Protein AF-A0A514MEK7-F1 (afdb_monomer_lite)

Organism: NCBI:txid374952

Structure (mmCIF, N/CA/C/O backbone):
data_AF-A0A514MEK7-F1
#
_entry.id   AF-A0A514MEK7-F1
#
loop_
_atom_site.group_PDB
_atom_site.id
_atom_site.type_symbol
_atom_site.label_atom_id
_atom_site.label_alt_id
_atom_site.label_comp_id
_atom_site.label_asym_id
_atom_site.label_entity_id
_atom_site.label_seq_id
_atom_site.pdbx_PDB_ins_code
_atom_site.Cartn_x
_atom_site.Cartn_y
_atom_site.Cartn_z
_atom_site.occupancy
_atom_site.B_iso_or_equiv
_atom_site.auth_seq_id
_atom_site.auth_comp_id
_atom_site.auth_asym_id
_atom_site.auth_atom_id
_atom_site.pdbx_PDB_model_num
ATOM 1 N N . ILE A 1 1 ? 2.497 0.547 -88.858 1.00 38.19 1 ILE A N 1
ATOM 2 C CA . ILE A 1 1 ? 3.077 1.881 -89.095 1.00 38.19 1 ILE A CA 1
ATOM 3 C C . ILE A 1 1 ? 3.079 2.558 -87.736 1.00 38.19 1 ILE A C 1
ATOM 5 O O . ILE A 1 1 ? 2.005 2.911 -87.279 1.00 38.19 1 ILE A O 1
ATOM 9 N N . GLU A 1 2 ? 4.137 2.635 -86.954 1.00 34.31 2 GLU A N 1
ATOM 10 C CA . GLU A 1 2 ? 5.553 2.270 -87.045 1.00 34.31 2 GLU A CA 1
ATOM 11 C C . GLU A 1 2 ? 6.082 2.470 -85.607 1.00 34.31 2 GLU A C 1
ATOM 13 O O . GLU A 1 2 ? 5.637 3.406 -84.947 1.00 34.31 2 GLU A O 1
ATOM 18 N N . GLU A 1 3 ? 6.946 1.547 -85.168 1.00 33.56 3 GLU A N 1
ATOM 19 C CA . GLU A 1 3 ? 8.170 1.759 -84.359 1.00 33.56 3 GLU A CA 1
ATOM 20 C C . GLU A 1 3 ? 8.032 2.350 -82.934 1.00 33.56 3 GLU A C 1
ATOM 22 O O . GLU A 1 3 ? 7.501 3.431 -82.716 1.00 33.56 3 GLU A O 1
ATOM 27 N N . GLU A 1 4 ? 8.323 1.591 -81.869 1.00 31.84 4 GLU A N 1
ATOM 28 C CA . GLU A 1 4 ? 9.665 1.248 -81.339 1.00 31.84 4 GLU A CA 1
ATOM 29 C C . GLU A 1 4 ? 10.514 2.472 -80.960 1.00 31.84 4 GLU A C 1
ATOM 31 O O . GLU A 1 4 ? 11.076 3.141 -81.815 1.00 31.84 4 GLU A O 1
ATOM 36 N N . GLU A 1 5 ? 10.693 2.687 -79.653 1.00 33.31 5 GLU A N 1
ATOM 37 C CA . GLU A 1 5 ? 12.008 3.049 -79.120 1.00 33.31 5 GLU A CA 1
ATOM 38 C C . GLU A 1 5 ? 12.151 2.478 -77.701 1.00 33.31 5 GLU A C 1
ATOM 40 O O . GLU A 1 5 ? 11.521 2.910 -76.732 1.00 33.31 5 GLU A O 1
ATOM 45 N N . GLU A 1 6 ? 12.944 1.413 -77.628 1.00 30.95 6 GLU A N 1
ATOM 46 C CA . GLU A 1 6 ? 13.395 0.734 -76.423 1.00 30.95 6 GLU A CA 1
ATOM 47 C C . GLU A 1 6 ? 14.481 1.573 -75.732 1.00 30.95 6 GLU A C 1
ATOM 49 O O . GLU A 1 6 ? 15.440 2.011 -76.365 1.00 30.95 6 GLU A O 1
ATOM 54 N N . GLN A 1 7 ? 14.398 1.737 -74.410 1.00 30.81 7 GLN A N 1
ATOM 55 C CA . GLN A 1 7 ? 15.567 2.080 -73.597 1.00 30.81 7 GLN A CA 1
ATOM 56 C C . GLN A 1 7 ? 15.844 0.949 -72.612 1.00 30.81 7 GLN A C 1
ATOM 58 O O . GLN A 1 7 ? 15.191 0.797 -71.580 1.00 30.81 7 GLN A O 1
ATOM 63 N N . GLN A 1 8 ? 16.828 0.137 -73.000 1.00 26.67 8 GLN A N 1
ATOM 64 C CA . GLN A 1 8 ? 17.501 -0.871 -72.194 1.00 26.67 8 GLN A CA 1
ATOM 65 C C . GLN A 1 8 ? 18.180 -0.207 -70.992 1.00 26.67 8 GLN A C 1
ATOM 67 O O . GLN A 1 8 ? 19.048 0.650 -71.151 1.00 26.67 8 GLN A O 1
ATOM 72 N N . VAL A 1 9 ? 17.820 -0.639 -69.785 1.00 30.31 9 VAL A N 1
ATOM 73 C CA . VAL A 1 9 ? 18.646 -0.422 -68.594 1.00 30.31 9 VAL A CA 1
ATOM 74 C C . VAL A 1 9 ? 19.419 -1.712 -68.361 1.00 30.31 9 VAL A C 1
ATOM 76 O O . VAL A 1 9 ? 18.846 -2.760 -68.073 1.00 30.31 9 VAL A O 1
ATOM 79 N N . GLN A 1 10 ? 20.724 -1.607 -68.577 1.00 27.02 10 GLN A N 1
ATOM 80 C CA . GLN A 1 10 ? 21.725 -2.653 -68.449 1.00 27.02 10 GLN A CA 1
ATOM 81 C C . GLN A 1 10 ? 21.746 -3.214 -67.018 1.00 27.02 10 GLN A C 1
ATOM 83 O O . GLN A 1 10 ? 21.957 -2.481 -66.051 1.00 27.02 10 GLN A O 1
ATOM 88 N N . TYR A 1 11 ? 21.504 -4.519 -66.906 1.00 25.78 11 TYR A N 1
ATOM 89 C CA . TYR A 1 11 ? 21.788 -5.315 -65.720 1.00 25.78 11 TYR A CA 1
ATOM 90 C C . TYR A 1 11 ? 23.237 -5.789 -65.826 1.00 25.78 11 TYR A C 1
ATOM 92 O O . TYR A 1 11 ? 23.547 -6.592 -66.702 1.00 25.78 11 TYR A O 1
ATOM 100 N N . ASP A 1 12 ? 24.113 -5.300 -64.952 1.00 29.34 12 ASP A N 1
ATOM 101 C CA . ASP A 1 12 ? 25.404 -5.946 -64.728 1.00 29.34 12 ASP A CA 1
ATOM 102 C C . ASP A 1 12 ? 25.186 -7.068 -63.698 1.00 29.34 12 ASP A C 1
ATOM 104 O O . ASP A 1 12 ? 25.060 -6.833 -62.492 1.00 29.34 12 ASP A O 1
ATOM 108 N N . GLU A 1 13 ? 25.058 -8.291 -64.217 1.00 29.52 13 GLU A N 1
ATOM 109 C CA . GLU A 1 13 ? 25.306 -9.537 -63.494 1.00 29.52 13 GLU A CA 1
ATOM 110 C C . GLU A 1 13 ? 26.808 -9.635 -63.199 1.00 29.52 13 GLU A C 1
ATOM 112 O O . GLU A 1 13 ? 27.624 -9.636 -64.118 1.00 29.52 13 GLU A O 1
ATOM 117 N N . ASP A 1 14 ? 27.175 -9.759 -61.924 1.00 29.11 14 ASP A N 1
ATOM 118 C CA . ASP A 1 14 ? 28.441 -10.389 -61.553 1.00 29.11 14 ASP A CA 1
ATOM 119 C C . ASP A 1 14 ? 28.169 -11.354 -60.393 1.00 29.11 14 ASP A C 1
ATOM 121 O O . ASP A 1 14 ? 27.942 -10.975 -59.237 1.00 29.11 14 ASP A O 1
ATOM 125 N N . ASP A 1 15 ? 28.092 -12.627 -60.770 1.00 28.03 15 ASP A N 1
ATOM 126 C CA . ASP A 1 15 ? 27.820 -13.774 -59.923 1.00 28.03 15 ASP A CA 1
ATOM 127 C C . ASP A 1 15 ? 29.046 -14.140 -59.080 1.00 28.03 15 ASP A C 1
ATOM 129 O O . ASP A 1 15 ? 30.134 -14.419 -59.582 1.00 28.03 15 ASP A O 1
ATOM 133 N N . GLY A 1 16 ? 28.843 -14.236 -57.767 1.00 27.31 16 GLY A N 1
ATOM 134 C CA . GLY A 1 16 ? 29.847 -14.714 -56.818 1.00 27.31 16 GLY A CA 1
ATOM 135 C C . GLY A 1 16 ? 29.208 -15.428 -55.632 1.00 27.31 16 GLY A C 1
ATOM 136 O O . GLY A 1 16 ? 29.237 -14.933 -54.507 1.00 27.31 16 GLY A O 1
ATOM 137 N N . TYR A 1 17 ? 28.592 -16.584 -55.884 1.00 31.70 17 TYR A N 1
ATOM 138 C CA . TYR A 1 17 ? 28.014 -17.455 -54.861 1.00 31.70 17 TYR A CA 1
ATOM 139 C C . TYR A 1 17 ? 29.117 -18.248 -54.138 1.00 31.70 17 TYR A C 1
ATOM 141 O O . TYR A 1 17 ? 29.605 -19.247 -54.656 1.00 31.70 17 TYR A O 1
ATOM 149 N N . GLU A 1 18 ? 29.468 -17.866 -52.907 1.00 33.00 18 GLU A N 1
ATOM 150 C CA . GLU A 1 18 ? 30.146 -18.770 -51.967 1.00 33.00 18 GLU A CA 1
ATOM 151 C C . GLU A 1 18 ? 29.518 -18.715 -50.565 1.00 33.00 18 GLU A C 1
ATOM 153 O O . GLU A 1 18 ? 29.716 -17.778 -49.795 1.00 33.00 18 GLU A O 1
ATOM 158 N N . GLY A 1 19 ? 28.803 -19.793 -50.228 1.00 31.14 19 GLY A N 1
ATOM 159 C CA . GLY A 1 19 ? 28.955 -20.506 -48.956 1.00 31.14 19 GLY A CA 1
ATOM 160 C C . GLY A 1 19 ? 28.523 -19.792 -47.673 1.00 31.14 19 GLY A C 1
ATOM 161 O O . GLY A 1 19 ? 29.232 -18.952 -47.120 1.00 31.14 19 GLY A O 1
ATOM 162 N N . GLY A 1 20 ? 27.396 -20.241 -47.112 1.00 43.16 20 GLY A N 1
ATOM 163 C CA . GLY A 1 20 ? 26.892 -19.804 -45.812 1.00 43.16 20 GLY A CA 1
ATOM 164 C C . GLY A 1 20 ? 27.937 -19.868 -44.693 1.00 43.16 20 GLY A C 1
ATOM 165 O O . GLY A 1 20 ? 28.557 -20.902 -44.442 1.00 43.16 20 GLY A O 1
ATOM 166 N N . ARG A 1 21 ? 28.093 -18.754 -43.971 1.00 34.97 21 ARG A N 1
ATOM 167 C CA . ARG A 1 21 ? 28.839 -18.690 -42.710 1.00 34.97 21 ARG A CA 1
ATOM 168 C C . ARG A 1 21 ? 27.841 -18.519 -41.572 1.00 34.97 21 ARG A C 1
ATOM 170 O O . ARG A 1 21 ? 27.070 -17.564 -41.555 1.00 34.97 21 ARG A O 1
ATOM 177 N N . GLY A 1 22 ? 27.853 -19.476 -40.646 1.00 42.56 22 GLY A N 1
ATOM 178 C CA . GLY A 1 22 ? 27.089 -19.437 -39.399 1.00 42.56 22 GLY A CA 1
ATOM 179 C C . GLY A 1 22 ? 27.441 -18.232 -38.509 1.00 42.56 22 GLY A C 1
ATOM 180 O O . GLY A 1 22 ? 28.278 -17.404 -38.878 1.00 42.56 22 GLY A O 1
ATOM 181 N N . PRO A 1 23 ? 26.812 -18.110 -37.325 1.00 40.66 23 PRO A N 1
ATOM 182 C CA . PRO A 1 23 ? 26.950 -16.933 -36.473 1.00 40.66 23 PRO A CA 1
ATOM 183 C C . PRO A 1 23 ? 28.421 -16.697 -36.120 1.00 40.66 23 PRO A C 1
ATOM 185 O O . PRO A 1 23 ? 29.089 -17.564 -35.556 1.00 40.66 23 PRO A O 1
ATOM 188 N N . ALA A 1 24 ? 28.927 -15.515 -36.475 1.00 38.03 24 ALA A N 1
ATOM 189 C CA . ALA A 1 24 ? 30.296 -15.111 -36.204 1.00 38.03 24 ALA A CA 1
ATOM 190 C C . ALA A 1 24 ? 30.565 -15.163 -34.692 1.00 38.03 24 ALA A C 1
ATOM 192 O O . ALA A 1 24 ? 30.027 -14.374 -33.914 1.00 38.03 24 ALA A O 1
ATOM 193 N N . PHE A 1 25 ? 31.403 -16.111 -34.281 1.00 38.31 25 PHE A N 1
ATOM 194 C CA . PHE A 1 25 ? 31.914 -16.228 -32.924 1.00 38.31 25 PHE A CA 1
ATOM 195 C C . PHE A 1 25 ? 32.752 -14.983 -32.606 1.00 38.31 25 PHE A C 1
ATOM 197 O O . PHE A 1 25 ? 33.898 -14.863 -33.037 1.00 38.31 25 PHE A O 1
ATOM 204 N N . THR A 1 26 ? 32.185 -14.024 -31.872 1.00 47.41 26 THR A N 1
ATOM 205 C CA . THR A 1 26 ? 32.967 -12.916 -31.318 1.00 47.41 26 THR A CA 1
ATOM 206 C C . THR A 1 26 ? 33.891 -13.473 -30.232 1.00 47.41 26 THR A C 1
ATOM 208 O O . THR A 1 26 ? 33.385 -14.030 -29.253 1.00 47.41 26 THR A O 1
ATOM 211 N N . PRO A 1 27 ? 35.224 -13.349 -30.360 1.00 51.91 27 PRO A N 1
ATOM 212 C CA . PRO A 1 27 ? 36.144 -13.876 -29.361 1.00 51.91 27 PRO A CA 1
ATOM 213 C C . PRO A 1 27 ? 35.965 -13.149 -28.016 1.00 51.91 27 PRO A C 1
ATOM 215 O O . PRO A 1 27 ? 35.685 -11.945 -28.002 1.00 51.91 27 PRO A O 1
ATOM 218 N N . PRO A 1 28 ? 36.160 -13.834 -26.872 1.00 46.09 28 PRO A N 1
ATOM 219 C CA . PRO A 1 28 ? 36.106 -13.195 -25.564 1.00 46.09 28 PRO A CA 1
ATOM 220 C C . PRO A 1 28 ? 37.188 -12.113 -25.478 1.00 46.09 28 PRO A C 1
ATOM 222 O O . PRO A 1 28 ? 38.386 -12.381 -25.600 1.00 46.09 28 PRO A O 1
ATOM 225 N N . THR A 1 29 ? 36.770 -10.862 -25.286 1.00 59.19 29 THR A N 1
ATOM 226 C CA . THR A 1 29 ? 37.684 -9.728 -25.122 1.00 59.19 29 THR A CA 1
ATOM 227 C C . THR A 1 29 ? 38.608 -9.972 -23.930 1.00 59.19 29 THR A C 1
ATOM 229 O O . THR A 1 29 ? 38.128 -10.171 -22.813 1.00 59.19 29 THR A O 1
ATOM 232 N N . ARG A 1 30 ? 39.930 -9.931 -24.158 1.00 51.59 30 ARG A N 1
ATOM 233 C CA . ARG A 1 30 ? 40.948 -10.038 -23.097 1.00 51.59 30 ARG A CA 1
ATOM 234 C C . ARG A 1 30 ? 40.671 -9.019 -21.979 1.00 51.59 30 ARG A C 1
ATOM 236 O O . ARG A 1 30 ? 40.270 -7.891 -22.287 1.00 51.59 30 ARG A O 1
ATOM 243 N N . PRO A 1 31 ? 40.909 -9.370 -20.700 1.00 53.12 31 PRO A N 1
ATOM 244 C CA . PRO A 1 31 ? 40.734 -8.435 -19.597 1.00 53.12 31 PRO A CA 1
ATOM 245 C C . PRO A 1 31 ? 41.625 -7.213 -19.831 1.00 53.12 31 PRO A C 1
ATOM 247 O O . PRO A 1 31 ? 42.837 -7.331 -20.009 1.00 53.12 31 PRO A O 1
ATOM 250 N N . ARG A 1 32 ? 41.007 -6.030 -19.888 1.00 53.97 32 ARG A N 1
ATOM 251 C CA . ARG A 1 32 ? 41.721 -4.767 -20.086 1.00 53.97 32 ARG A CA 1
ATOM 252 C C . ARG A 1 32 ? 42.673 -4.556 -18.911 1.00 53.97 32 ARG A C 1
ATOM 254 O O . ARG A 1 32 ? 42.220 -4.488 -17.775 1.00 53.97 32 ARG A O 1
ATOM 261 N N . THR A 1 33 ? 43.970 -4.440 -19.180 1.00 47.47 33 THR A N 1
ATOM 262 C CA . THR A 1 33 ? 44.997 -4.108 -18.183 1.00 47.47 33 THR A CA 1
ATOM 263 C C . THR A 1 33 ? 45.441 -2.646 -18.338 1.00 47.47 33 THR A C 1
ATOM 265 O O . THR A 1 33 ? 45.395 -2.070 -19.426 1.00 47.47 33 THR A O 1
ATOM 268 N N . GLY A 1 34 ? 45.822 -1.999 -17.231 1.00 62.00 34 GLY A N 1
ATOM 269 C CA . GLY A 1 34 ? 46.297 -0.606 -17.214 1.00 62.00 34 GLY A CA 1
ATOM 270 C C . GLY A 1 34 ? 45.185 0.456 -17.236 1.00 62.00 34 GLY A C 1
ATOM 271 O O . GLY A 1 34 ? 44.093 0.241 -16.715 1.00 62.00 34 GLY A O 1
ATOM 272 N N . LYS A 1 35 ? 45.442 1.627 -17.845 1.00 53.53 35 LYS A N 1
ATOM 273 C CA . LYS A 1 35 ? 44.491 2.765 -17.909 1.00 53.53 35 LYS A CA 1
ATOM 274 C C . LYS A 1 35 ? 43.141 2.412 -18.562 1.00 53.53 35 LYS A C 1
ATOM 276 O O . LYS A 1 35 ? 42.159 3.105 -18.322 1.00 53.53 35 LYS A O 1
ATOM 281 N N . ALA A 1 36 ? 43.078 1.327 -19.339 1.00 56.84 36 ALA A N 1
ATOM 282 C CA . ALA A 1 36 ? 41.857 0.795 -19.946 1.00 56.84 36 ALA A CA 1
ATOM 283 C C . ALA A 1 36 ? 40.963 0.002 -18.9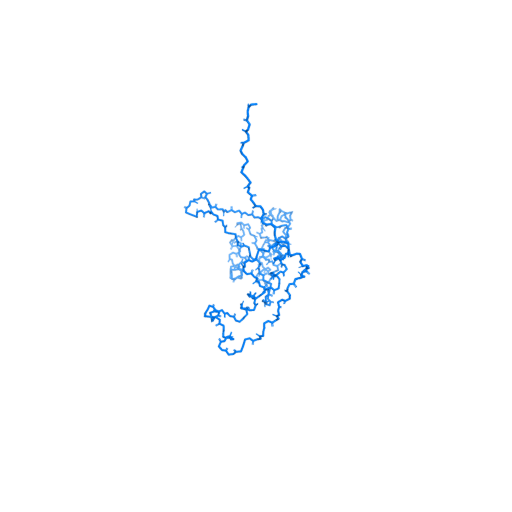66 1.00 56.84 36 ALA A C 1
ATOM 285 O O . ALA A 1 36 ? 39.793 -0.231 -19.269 1.00 56.84 36 ALA A O 1
ATOM 286 N N . ALA A 1 37 ? 41.500 -0.408 -17.810 1.00 56.69 37 ALA A N 1
ATOM 287 C CA . ALA A 1 37 ? 40.768 -1.056 -16.718 1.00 56.69 37 ALA A CA 1
ATOM 288 C C . ALA A 1 37 ? 40.071 -0.049 -15.790 1.00 56.69 37 ALA A C 1
ATOM 290 O O . ALA A 1 37 ? 39.242 -0.428 -14.962 1.00 56.69 37 ALA A O 1
ATOM 291 N N . LEU A 1 38 ? 40.437 1.235 -15.890 1.00 58.97 38 LEU A N 1
ATOM 292 C CA . LEU A 1 38 ? 39.840 2.277 -15.070 1.00 58.97 38 LEU A CA 1
ATOM 293 C C . LEU A 1 38 ? 38.371 2.464 -15.480 1.00 58.97 38 LEU A C 1
ATOM 295 O O . LEU A 1 38 ? 38.081 2.541 -16.678 1.00 58.97 38 LEU A O 1
ATOM 299 N N . PRO A 1 39 ? 37.440 2.558 -14.513 1.00 61.06 39 PRO A N 1
ATOM 300 C CA . PRO A 1 39 ? 36.048 2.855 -14.814 1.00 61.06 39 PRO A CA 1
ATOM 301 C C . PRO A 1 39 ? 35.972 4.166 -15.599 1.00 61.06 39 PRO A C 1
ATOM 303 O O . PRO A 1 39 ? 36.684 5.130 -15.291 1.00 61.06 39 PRO A O 1
ATOM 306 N N . LEU A 1 40 ? 35.112 4.204 -16.622 1.00 68.62 40 LEU A N 1
ATOM 307 C CA . LEU A 1 40 ? 34.895 5.413 -17.417 1.00 68.62 40 LEU A CA 1
ATOM 308 C C . LEU A 1 40 ? 34.548 6.576 -16.476 1.00 68.62 40 LEU A C 1
ATOM 310 O O . LEU A 1 40 ? 33.998 6.366 -15.397 1.00 68.62 40 LEU A O 1
ATOM 314 N N . LYS A 1 41 ? 34.815 7.826 -16.871 1.00 66.81 41 LYS A N 1
ATOM 315 C CA . LYS A 1 41 ? 34.537 9.005 -16.021 1.00 66.81 41 LYS A CA 1
ATOM 316 C C . LYS A 1 41 ? 33.085 9.031 -15.496 1.00 66.81 41 LYS A C 1
ATOM 318 O O . LYS A 1 41 ? 32.864 9.442 -14.364 1.00 66.81 41 LYS A O 1
ATOM 323 N N . ARG A 1 42 ? 32.135 8.504 -16.285 1.00 66.25 42 ARG A N 1
ATOM 324 C CA . ARG A 1 42 ? 30.710 8.297 -15.942 1.00 66.25 42 ARG A CA 1
ATOM 325 C C . ARG A 1 42 ? 30.427 7.181 -14.922 1.00 66.25 42 ARG A C 1
ATOM 327 O O . ARG A 1 42 ? 29.370 7.176 -14.308 1.00 66.25 42 ARG A O 1
ATOM 334 N N . ASP A 1 43 ? 31.344 6.233 -14.775 1.00 67.00 43 ASP A N 1
ATOM 335 C CA . ASP A 1 43 ? 31.218 5.061 -13.904 1.00 67.00 43 ASP A CA 1
ATOM 336 C C . ASP A 1 43 ? 31.926 5.279 -12.558 1.00 67.00 43 ASP A C 1
ATOM 338 O O . ASP A 1 43 ? 31.675 4.548 -11.606 1.00 67.00 43 ASP A O 1
ATOM 342 N N . ARG A 1 44 ? 32.751 6.331 -12.437 1.00 69.38 44 ARG A N 1
ATOM 343 C CA . ARG A 1 44 ? 33.402 6.730 -11.174 1.00 69.38 44 ARG A CA 1
ATOM 344 C C . ARG A 1 44 ? 32.421 7.246 -10.117 1.00 69.38 44 ARG A C 1
ATOM 346 O O . ARG A 1 44 ? 32.761 7.240 -8.942 1.00 69.38 44 ARG A O 1
ATOM 353 N N . THR A 1 45 ? 31.229 7.686 -10.520 1.00 76.38 45 THR A N 1
ATOM 354 C CA . THR A 1 45 ? 30.169 8.171 -9.617 1.00 76.38 45 THR A CA 1
ATOM 355 C C . THR A 1 45 ? 29.230 7.062 -9.135 1.00 76.38 45 THR A C 1
ATOM 357 O O . THR A 1 45 ? 28.371 7.314 -8.296 1.00 76.38 45 THR A O 1
ATOM 360 N N . LYS A 1 46 ? 29.368 5.837 -9.655 1.00 82.12 46 LYS A N 1
ATOM 361 C CA . LYS A 1 46 ? 28.467 4.714 -9.369 1.00 82.12 46 LYS A CA 1
ATOM 362 C C . LYS A 1 46 ? 29.113 3.716 -8.413 1.00 82.12 46 LYS A C 1
ATOM 364 O O . LYS A 1 46 ? 30.320 3.488 -8.446 1.00 82.12 46 LYS A O 1
ATOM 369 N N . SER A 1 47 ? 28.293 3.085 -7.573 1.00 86.19 47 SER A N 1
ATOM 370 C CA . SER A 1 47 ? 28.758 2.034 -6.666 1.00 86.19 47 SER A CA 1
ATOM 371 C C . SER A 1 47 ? 29.137 0.761 -7.432 1.00 86.19 47 SER A C 1
ATOM 373 O O . SER A 1 47 ? 28.593 0.472 -8.499 1.00 86.19 47 SER A O 1
ATOM 375 N N . LYS A 1 48 ? 30.049 -0.040 -6.867 1.00 86.19 48 LYS A N 1
ATOM 376 C CA . LYS A 1 48 ? 30.484 -1.316 -7.465 1.00 86.19 48 LYS A CA 1
ATOM 377 C C . LYS A 1 48 ? 29.302 -2.259 -7.719 1.00 86.19 48 LYS A C 1
ATOM 379 O O . LYS A 1 48 ? 29.152 -2.759 -8.828 1.00 86.19 48 LYS A O 1
ATOM 384 N N . ARG A 1 49 ? 28.404 -2.373 -6.732 1.00 84.56 49 ARG A N 1
ATOM 385 C CA . ARG A 1 49 ? 27.157 -3.148 -6.829 1.00 84.56 49 ARG A CA 1
ATOM 386 C C . ARG A 1 49 ? 26.274 -2.680 -7.989 1.00 84.56 49 ARG A C 1
ATOM 388 O O . ARG A 1 49 ? 25.749 -3.495 -8.736 1.00 84.56 49 ARG A O 1
ATOM 395 N N . PHE A 1 50 ? 26.128 -1.366 -8.173 1.00 85.94 50 PHE A N 1
ATOM 396 C CA . PHE A 1 50 ? 25.338 -0.826 -9.282 1.00 85.94 50 PHE A CA 1
ATOM 397 C C . PHE A 1 50 ? 25.955 -1.170 -10.644 1.00 85.94 50 PHE A C 1
ATOM 399 O O . PHE A 1 50 ? 25.235 -1.503 -11.580 1.00 85.94 50 PHE A O 1
ATOM 406 N N . LEU A 1 51 ? 27.285 -1.114 -10.762 1.00 87.56 51 LEU A N 1
ATOM 407 C CA . LEU A 1 51 ? 27.980 -1.444 -12.008 1.00 87.56 51 LEU A CA 1
ATOM 408 C C . LEU A 1 51 ? 27.864 -2.930 -12.373 1.00 87.56 51 LEU A C 1
ATOM 410 O O . LEU A 1 51 ? 27.784 -3.247 -13.556 1.00 87.56 51 LEU A O 1
ATOM 414 N N . GLU A 1 52 ? 27.843 -3.832 -11.393 1.00 87.44 52 GLU A N 1
ATOM 415 C CA . GLU A 1 52 ? 27.604 -5.265 -11.616 1.00 87.44 52 GLU A CA 1
ATOM 416 C C . GLU A 1 52 ? 26.198 -5.514 -12.165 1.00 87.44 52 GLU A C 1
ATOM 418 O O . GLU A 1 52 ? 26.052 -6.132 -13.218 1.00 87.44 52 GLU A O 1
ATOM 423 N N . ILE A 1 53 ? 25.181 -4.932 -11.527 1.00 87.62 53 ILE A N 1
ATOM 424 C CA . ILE A 1 53 ? 23.784 -5.025 -11.971 1.00 87.62 53 ILE A CA 1
ATOM 425 C C . ILE A 1 53 ? 23.602 -4.400 -13.361 1.00 87.62 53 ILE A C 1
ATOM 427 O O . ILE A 1 53 ? 22.885 -4.933 -14.205 1.00 87.62 53 ILE A O 1
ATOM 431 N N . GLN A 1 54 ? 24.284 -3.284 -13.638 1.00 86.50 54 GLN A N 1
ATOM 432 C CA . GLN A 1 54 ? 24.209 -2.617 -14.936 1.00 86.50 54 GLN A CA 1
ATOM 433 C C . GLN A 1 54 ? 24.735 -3.498 -16.080 1.00 86.50 54 GLN A C 1
ATOM 435 O O . GLN A 1 54 ? 24.240 -3.367 -17.194 1.00 86.50 54 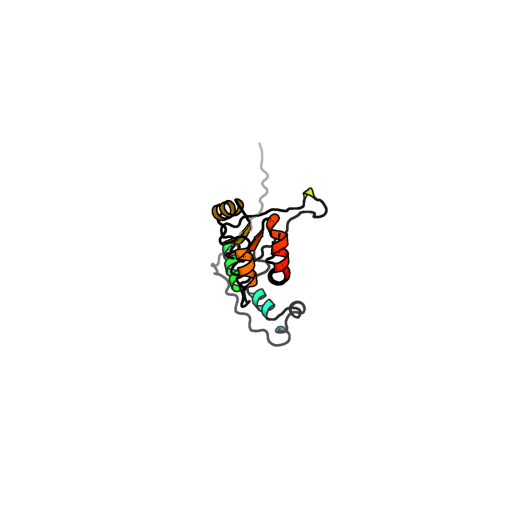GLN A O 1
ATOM 440 N N . LYS A 1 55 ? 25.702 -4.392 -15.831 1.00 86.50 55 LYS A N 1
ATOM 441 C CA . LYS A 1 55 ? 26.232 -5.307 -16.859 1.00 86.50 55 LYS A CA 1
ATOM 442 C C . LYS A 1 55 ? 25.236 -6.389 -17.270 1.00 86.50 55 LYS A C 1
ATOM 444 O O . LYS A 1 55 ? 25.327 -6.871 -18.390 1.00 86.50 55 LYS A O 1
ATOM 449 N N . LEU A 1 56 ? 24.315 -6.764 -16.381 1.00 84.69 56 LEU A N 1
ATOM 450 C CA . LEU A 1 56 ? 23.308 -7.796 -16.649 1.00 84.69 56 LEU A CA 1
ATOM 451 C C . LEU A 1 56 ? 22.256 -7.331 -17.664 1.00 84.69 56 LEU A C 1
ATOM 453 O O . LEU A 1 56 ? 21.633 -8.159 -18.319 1.00 84.69 56 LEU A O 1
ATOM 457 N N . ARG A 1 57 ? 22.058 -6.012 -17.802 1.00 85.38 57 ARG A N 1
ATOM 458 C CA . ARG A 1 57 ? 21.077 -5.425 -18.719 1.00 85.38 57 ARG A CA 1
ATOM 459 C C . ARG A 1 57 ? 21.734 -4.673 -19.869 1.00 85.38 57 ARG A C 1
ATOM 461 O O . ARG A 1 57 ? 22.609 -3.831 -19.684 1.00 85.38 57 ARG A O 1
ATOM 468 N N . GLU A 1 58 ? 21.203 -4.872 -21.063 1.00 86.00 58 GLU A N 1
ATOM 469 C CA . GLU A 1 58 ? 21.514 -4.038 -22.223 1.00 86.00 58 GLU A CA 1
ATOM 470 C C . GLU A 1 58 ? 20.521 -2.873 -22.314 1.00 86.00 58 GLU A C 1
ATOM 472 O O . GLU A 1 58 ? 19.314 -3.089 -22.385 1.00 86.00 58 GLU A O 1
ATOM 477 N N . SER A 1 59 ? 21.006 -1.627 -22.323 1.00 78.06 59 SER A N 1
ATOM 478 C CA . SER A 1 59 ? 20.135 -0.437 -22.309 1.00 78.06 59 SER A CA 1
ATOM 479 C C . SER A 1 59 ? 19.360 -0.181 -23.604 1.00 78.06 59 SER A C 1
ATOM 481 O O . SER A 1 59 ? 18.398 0.576 -23.569 1.00 78.06 59 SER A O 1
ATOM 483 N N . LYS A 1 60 ? 19.809 -0.724 -24.741 1.00 83.31 60 LYS A N 1
ATOM 484 C CA . LYS A 1 60 ? 19.206 -0.473 -26.064 1.00 83.31 60 LYS A CA 1
ATOM 485 C C . LYS A 1 60 ? 18.257 -1.580 -26.520 1.00 83.31 60 LYS A C 1
ATOM 487 O O . LYS A 1 60 ? 17.626 -1.434 -27.557 1.00 83.31 60 LYS A O 1
ATOM 492 N N . LYS A 1 61 ? 18.209 -2.689 -25.784 1.00 87.75 61 LYS A N 1
ATOM 493 C CA . LYS A 1 61 ? 17.391 -3.841 -26.133 1.00 87.75 61 LYS A CA 1
ATOM 494 C C . LYS A 1 61 ? 16.020 -3.696 -25.492 1.00 87.75 61 LYS A C 1
ATOM 496 O O . LYS A 1 61 ? 15.922 -3.399 -24.301 1.00 87.75 61 LYS A O 1
ATOM 501 N N . GLU A 1 62 ? 14.985 -3.917 -26.286 1.00 88.25 62 GLU A N 1
ATOM 502 C CA . GLU A 1 62 ? 13.619 -4.050 -25.799 1.00 88.25 62 GLU A CA 1
ATOM 503 C C . GLU A 1 62 ? 13.414 -5.488 -25.323 1.00 88.25 62 GLU A C 1
ATOM 505 O O . GLU A 1 62 ? 13.783 -6.447 -26.006 1.00 88.25 62 GLU A O 1
ATOM 510 N N . TYR A 1 63 ? 12.891 -5.637 -24.109 1.00 89.56 63 TYR A N 1
ATOM 511 C CA . TYR A 1 63 ? 12.650 -6.936 -23.497 1.00 89.56 63 TYR A CA 1
ATOM 512 C C . TYR A 1 63 ? 11.155 -7.195 -23.452 1.00 89.56 63 TYR A C 1
ATOM 514 O O . TYR A 1 63 ? 10.378 -6.326 -23.063 1.00 89.56 63 TYR A O 1
ATOM 522 N N . ASP A 1 64 ? 10.774 -8.423 -23.778 1.00 92.88 64 ASP A N 1
ATOM 523 C CA . ASP A 1 64 ? 9.421 -8.896 -23.533 1.00 92.88 64 ASP A CA 1
ATOM 524 C C . ASP A 1 64 ? 9.157 -9.043 -22.020 1.00 92.88 64 ASP A C 1
ATOM 526 O O . ASP A 1 64 ? 10.086 -9.173 -21.211 1.00 92.88 64 ASP A O 1
ATOM 530 N N . VAL A 1 65 ? 7.887 -9.038 -21.622 1.00 89.50 65 VAL A N 1
ATOM 531 C CA . VAL A 1 65 ? 7.429 -9.106 -20.226 1.00 89.50 65 VAL A CA 1
ATOM 532 C C . VAL A 1 65 ? 8.006 -10.312 -19.456 1.00 89.50 65 VAL A C 1
ATOM 534 O O . VAL A 1 65 ? 8.635 -10.091 -18.416 1.00 89.50 65 VAL A O 1
ATOM 537 N N . PRO A 1 66 ? 7.886 -11.577 -19.913 1.00 91.25 66 PRO A N 1
ATOM 538 C CA . PRO A 1 66 ? 8.444 -12.739 -19.208 1.00 91.25 66 PRO A CA 1
ATOM 539 C C . PRO A 1 66 ? 9.970 -12.679 -19.054 1.00 91.25 66 PRO A C 1
ATOM 541 O O . PRO A 1 66 ? 10.517 -13.036 -18.002 1.00 91.25 66 PRO A O 1
ATOM 544 N N . THR A 1 67 ? 10.663 -12.181 -20.079 1.00 89.69 67 THR A N 1
ATOM 545 C CA . THR A 1 67 ? 12.121 -12.012 -20.049 1.00 89.69 67 THR A CA 1
ATOM 546 C C . THR A 1 67 ? 12.513 -10.940 -19.032 1.00 89.69 67 THR A C 1
ATOM 548 O O . THR A 1 67 ? 13.425 -11.144 -18.230 1.00 89.69 67 THR A O 1
ATOM 551 N N . SER A 1 68 ? 11.768 -9.832 -19.003 1.00 89.06 68 SER A N 1
ATOM 552 C CA . SER A 1 68 ? 11.973 -8.721 -18.072 1.00 89.06 68 SER A CA 1
ATOM 553 C C . SER A 1 68 ? 11.800 -9.151 -16.617 1.00 89.06 68 SER A C 1
ATOM 555 O O . SER A 1 68 ? 12.618 -8.794 -15.774 1.00 89.06 68 SER A O 1
ATOM 557 N N . ILE A 1 69 ? 10.787 -9.971 -16.315 1.00 90.06 69 ILE A N 1
ATOM 558 C CA . ILE A 1 69 ? 10.548 -10.488 -14.957 1.00 90.06 69 ILE A CA 1
ATOM 559 C C . ILE A 1 69 ? 11.710 -11.375 -14.493 1.00 90.06 69 ILE A C 1
ATOM 561 O O . ILE A 1 69 ? 12.147 -11.282 -13.344 1.00 90.06 69 ILE A O 1
ATOM 565 N N . SER A 1 70 ? 12.226 -12.228 -15.378 1.00 91.12 70 SER A N 1
ATOM 566 C CA . SER A 1 70 ? 13.352 -13.115 -15.062 1.00 91.12 70 SER A CA 1
ATOM 567 C C . SER A 1 70 ? 14.636 -12.322 -14.810 1.00 91.12 70 SER A C 1
ATOM 569 O O . SER A 1 70 ? 15.330 -12.566 -13.823 1.00 91.12 70 SER A O 1
ATOM 571 N N . LEU A 1 71 ? 14.908 -11.319 -15.651 1.00 89.31 71 LEU A N 1
ATOM 572 C CA . LEU A 1 71 ? 16.051 -10.422 -15.495 1.00 89.31 71 LEU A CA 1
ATOM 573 C C . LEU A 1 71 ? 15.948 -9.591 -14.209 1.00 89.31 71 LEU A C 1
ATOM 575 O O . LEU A 1 71 ? 16.918 -9.479 -13.465 1.00 89.31 71 LEU A O 1
ATOM 579 N N . MET A 1 72 ? 14.761 -9.068 -13.897 1.00 89.44 72 MET A N 1
ATOM 580 C CA . MET A 1 72 ? 14.511 -8.293 -12.681 1.00 89.44 72 MET A CA 1
ATOM 581 C C . MET A 1 72 ? 14.860 -9.087 -11.415 1.00 89.44 72 MET A C 1
ATOM 583 O O . MET A 1 72 ? 15.517 -8.560 -10.521 1.00 89.44 72 MET A O 1
ATOM 587 N N . LYS A 1 73 ? 14.508 -10.379 -11.361 1.00 88.12 73 LYS A N 1
ATOM 588 C CA . LYS A 1 73 ? 14.873 -11.256 -10.235 1.00 88.12 73 LYS A CA 1
ATOM 589 C C . LYS A 1 73 ? 16.383 -11.457 -10.096 1.00 88.12 73 LYS A C 1
ATOM 591 O O . LYS A 1 73 ? 16.867 -11.572 -8.978 1.00 88.12 73 LYS A O 1
ATOM 596 N N . GLN A 1 74 ? 17.128 -11.482 -11.201 1.00 88.31 74 GLN A N 1
ATOM 597 C CA . GLN A 1 74 ? 18.595 -11.579 -11.180 1.00 88.31 74 GLN A CA 1
ATOM 598 C C . GLN A 1 74 ? 19.265 -10.267 -10.750 1.00 88.31 74 GLN A C 1
ATOM 600 O O . GLN A 1 74 ? 20.373 -10.284 -10.220 1.00 88.31 74 GLN A O 1
ATOM 605 N N . MET A 1 75 ? 18.605 -9.130 -10.979 1.00 87.62 75 MET A N 1
ATOM 606 C CA . MET A 1 75 ? 19.091 -7.811 -10.570 1.00 87.62 75 MET A CA 1
ATOM 607 C C . MET A 1 75 ? 18.846 -7.520 -9.079 1.00 87.62 75 MET A C 1
ATOM 609 O O . MET A 1 75 ? 19.539 -6.673 -8.509 1.00 87.62 75 MET A O 1
ATOM 613 N N . SER A 1 76 ? 17.896 -8.222 -8.453 1.00 87.00 76 SER A N 1
ATOM 614 C CA . SER A 1 76 ? 17.613 -8.140 -7.018 1.00 87.00 76 SER A CA 1
ATOM 615 C C . SER A 1 76 ? 18.803 -8.667 -6.219 1.00 87.00 76 SER A C 1
ATOM 617 O O . SER A 1 76 ? 19.156 -9.842 -6.299 1.00 87.00 76 SER A O 1
ATOM 619 N N . SER A 1 77 ? 19.434 -7.795 -5.434 1.00 84.44 77 SER A N 1
ATOM 620 C CA . SER A 1 77 ? 20.671 -8.104 -4.691 1.00 84.44 77 SER A CA 1
ATOM 621 C C . SER A 1 77 ? 20.585 -7.762 -3.204 1.00 84.44 77 SER A C 1
ATOM 623 O O . SER A 1 77 ? 21.538 -7.991 -2.453 1.00 84.44 77 SER A O 1
ATOM 625 N N . ALA A 1 78 ? 19.475 -7.173 -2.759 1.00 87.25 78 ALA A N 1
ATOM 626 C CA . ALA A 1 78 ? 19.232 -6.893 -1.359 1.00 87.25 78 ALA A CA 1
ATOM 627 C C . ALA A 1 78 ? 18.894 -8.170 -0.580 1.00 87.25 78 ALA A C 1
ATOM 629 O O . ALA A 1 78 ? 18.469 -9.187 -1.119 1.00 87.25 78 ALA A O 1
ATOM 630 N N . ARG A 1 79 ? 19.097 -8.100 0.738 1.00 87.69 79 ARG A N 1
ATOM 631 C CA . ARG A 1 79 ? 18.817 -9.200 1.676 1.00 87.69 79 ARG A CA 1
ATOM 632 C C . ARG A 1 79 ? 17.355 -9.263 2.128 1.00 87.69 79 ARG A C 1
ATOM 634 O O . ARG A 1 79 ? 16.989 -10.187 2.842 1.00 87.69 79 ARG A O 1
ATOM 641 N N . PHE A 1 80 ? 16.559 -8.257 1.784 1.00 88.38 80 PHE A N 1
ATOM 642 C CA . PHE A 1 80 ? 15.147 -8.153 2.142 1.00 88.38 80 PHE A CA 1
ATOM 643 C C . PHE A 1 80 ? 14.279 -8.286 0.887 1.00 88.38 80 PHE A C 1
ATOM 645 O O . PHE A 1 80 ? 14.793 -8.296 -0.229 1.00 88.38 80 PHE A O 1
ATOM 652 N N . VAL A 1 81 ? 12.963 -8.391 1.075 1.00 85.81 81 VAL A N 1
ATOM 653 C CA . VAL A 1 81 ? 12.002 -8.483 -0.031 1.00 85.81 81 VAL A CA 1
ATOM 654 C C . VAL A 1 81 ? 11.945 -7.146 -0.773 1.00 85.81 81 VAL A C 1
ATOM 656 O O . VAL A 1 81 ? 11.437 -6.160 -0.242 1.00 85.81 81 VAL A O 1
ATOM 659 N N . GLU A 1 82 ? 12.495 -7.109 -1.985 1.00 87.75 82 GLU A N 1
ATOM 660 C CA . GLU A 1 82 ? 12.495 -5.914 -2.831 1.00 87.75 82 GLU A CA 1
ATOM 661 C C . GLU A 1 82 ? 11.112 -5.655 -3.455 1.00 87.75 82 GLU A C 1
ATOM 663 O O . GLU A 1 82 ? 10.369 -6.584 -3.782 1.00 87.75 82 GLU A O 1
ATOM 668 N N . SER A 1 83 ? 10.789 -4.376 -3.656 1.00 87.75 83 SER A N 1
ATOM 669 C CA . SER A 1 83 ? 9.607 -3.940 -4.401 1.00 87.75 83 SER A CA 1
ATOM 670 C C . SER A 1 83 ? 9.966 -3.711 -5.865 1.00 87.75 83 SER A C 1
ATOM 672 O O . SER A 1 83 ? 10.959 -3.052 -6.170 1.00 87.75 83 SER A O 1
ATOM 674 N N . ALA A 1 84 ? 9.139 -4.226 -6.771 1.00 88.62 84 ALA A N 1
ATOM 675 C CA . ALA A 1 84 ? 9.260 -3.965 -8.198 1.00 88.62 84 ALA A CA 1
ATOM 676 C C . ALA A 1 84 ? 8.415 -2.746 -8.589 1.00 88.62 84 ALA A C 1
ATOM 678 O O . ALA A 1 84 ? 7.229 -2.683 -8.267 1.00 88.62 84 ALA A O 1
ATOM 679 N N . GLU A 1 85 ? 9.012 -1.809 -9.322 1.00 89.69 85 GLU A N 1
ATOM 680 C CA . GLU A 1 85 ? 8.334 -0.621 -9.843 1.00 89.69 85 GLU A CA 1
ATOM 681 C C . GLU A 1 85 ? 8.331 -0.628 -11.374 1.00 89.69 85 GLU A C 1
ATOM 683 O O . GLU A 1 85 ? 9.286 -1.070 -12.016 1.00 89.69 85 GLU A O 1
ATOM 688 N N . ALA A 1 86 ? 7.250 -0.117 -11.963 1.00 89.69 86 ALA A N 1
ATOM 689 C CA . ALA A 1 86 ? 7.118 0.066 -13.400 1.00 89.69 86 ALA A CA 1
ATOM 690 C C . ALA A 1 86 ? 6.909 1.552 -13.700 1.00 89.69 86 ALA A C 1
ATOM 692 O O . ALA A 1 86 ? 5.945 2.164 -13.237 1.00 89.69 86 ALA A O 1
ATOM 693 N N . HIS A 1 87 ? 7.820 2.134 -14.477 1.00 91.69 87 HIS A N 1
ATOM 694 C CA . HIS A 1 87 ? 7.747 3.535 -14.872 1.00 91.69 87 HIS A CA 1
ATOM 695 C C . HIS A 1 87 ? 7.260 3.645 -16.310 1.00 91.69 87 HIS A C 1
ATOM 697 O O . HIS A 1 87 ? 7.880 3.115 -17.232 1.00 91.69 87 HIS A O 1
ATOM 703 N N . PHE A 1 88 ? 6.177 4.390 -16.499 1.00 91.50 88 PHE A N 1
ATOM 704 C CA . PHE A 1 88 ? 5.606 4.666 -17.808 1.00 91.50 88 PHE A CA 1
ATOM 705 C C . PHE A 1 88 ? 5.783 6.145 -18.113 1.00 91.50 88 PHE A C 1
ATOM 707 O O . PHE A 1 88 ? 5.346 7.007 -17.351 1.00 91.50 88 PHE A O 1
ATOM 714 N N . ARG A 1 89 ? 6.433 6.451 -19.235 1.00 92.12 89 ARG A N 1
ATOM 715 C CA . ARG A 1 89 ? 6.495 7.819 -19.738 1.00 92.12 89 ARG A CA 1
ATOM 716 C C . ARG A 1 89 ? 5.236 8.080 -20.554 1.00 92.12 89 ARG A C 1
ATOM 718 O O . ARG A 1 89 ? 5.109 7.579 -21.665 1.00 92.12 89 ARG A O 1
ATOM 725 N N . MET A 1 90 ? 4.323 8.857 -19.989 1.00 89.44 90 MET A N 1
ATOM 726 C CA . MET A 1 90 ? 3.105 9.299 -20.664 1.00 89.44 90 MET A CA 1
ATOM 727 C C . MET A 1 90 ? 3.308 10.709 -21.220 1.00 89.44 90 MET A C 1
ATOM 729 O O . MET A 1 90 ? 4.053 11.504 -20.648 1.00 89.44 90 MET A O 1
ATOM 733 N N . ASN A 1 91 ? 2.666 11.018 -22.342 1.00 92.56 91 ASN A N 1
ATOM 734 C CA . ASN A 1 91 ? 2.721 12.340 -22.964 1.00 92.56 91 ASN A CA 1
ATOM 735 C C . ASN A 1 91 ? 1.561 13.218 -22.460 1.00 92.56 91 ASN A C 1
ATOM 737 O O . ASN A 1 91 ? 0.700 13.610 -23.240 1.00 92.56 91 ASN A O 1
ATOM 741 N N . LEU A 1 92 ? 1.504 13.426 -21.142 1.00 90.94 92 LEU A N 1
ATOM 742 C CA . LEU A 1 92 ? 0.487 14.233 -20.460 1.00 90.94 92 LEU A CA 1
ATOM 743 C C . LEU A 1 92 ? 1.138 15.505 -19.912 1.00 90.94 92 LEU A C 1
ATOM 745 O O . LEU A 1 92 ? 2.254 15.446 -19.390 1.00 90.94 92 LEU A O 1
ATOM 749 N N . ASP A 1 93 ? 0.441 16.633 -20.004 1.00 91.62 93 ASP A N 1
ATOM 750 C CA . ASP A 1 93 ? 0.862 17.893 -19.400 1.00 91.62 93 ASP A CA 1
ATOM 751 C C . ASP A 1 93 ? 0.244 18.034 -17.995 1.00 91.62 93 ASP A C 1
ATOM 753 O O . ASP A 1 93 ? -0.962 18.256 -17.869 1.00 91.62 93 ASP A O 1
ATOM 757 N N . PRO A 1 94 ? 1.043 17.941 -16.913 1.00 88.94 94 PRO A N 1
ATOM 758 C CA . PRO A 1 94 ? 0.536 18.014 -15.544 1.00 88.94 94 PRO A CA 1
ATOM 759 C C . PRO A 1 94 ? 0.020 19.407 -15.155 1.00 88.94 94 PRO A C 1
ATOM 761 O O . PRO A 1 94 ? -0.530 19.564 -14.065 1.00 88.94 94 PRO A O 1
ATOM 764 N N . LYS A 1 95 ? 0.218 20.433 -15.997 1.00 92.25 95 LYS A N 1
ATOM 765 C CA . LYS A 1 95 ? -0.296 21.784 -15.754 1.00 92.25 95 LYS A CA 1
ATOM 766 C C . LYS A 1 95 ? -1.820 21.853 -15.871 1.00 92.25 95 LYS A C 1
ATOM 768 O O . LYS A 1 95 ? -2.432 22.692 -15.207 1.00 92.25 95 LYS A O 1
ATOM 773 N N . TYR A 1 96 ? -2.424 21.001 -16.699 1.00 93.12 96 TYR A N 1
ATOM 774 C CA . TYR A 1 96 ? -3.866 20.985 -16.920 1.00 93.12 96 TYR A CA 1
ATOM 775 C C . TYR A 1 96 ? -4.524 19.838 -16.139 1.00 93.12 96 TYR A C 1
ATOM 777 O O . TYR A 1 96 ? -4.052 18.702 -16.146 1.00 93.12 96 TYR A O 1
ATOM 785 N N . ASN A 1 97 ? -5.604 20.147 -15.416 1.00 88.88 97 ASN A N 1
ATOM 786 C CA . ASN A 1 97 ? -6.259 19.206 -14.499 1.00 88.88 97 ASN A CA 1
ATOM 787 C C . ASN A 1 97 ? -6.935 18.033 -15.238 1.00 88.88 97 ASN A C 1
ATOM 789 O O . ASN A 1 97 ? -6.914 16.906 -14.758 1.00 88.88 97 ASN A O 1
ATOM 793 N N . ASP A 1 98 ? -7.460 18.284 -16.437 1.00 89.69 98 ASP A N 1
ATOM 794 C CA . ASP A 1 98 ? -8.076 17.294 -17.329 1.00 89.69 98 ASP A CA 1
ATOM 795 C C . ASP A 1 98 ? -7.090 16.227 -17.832 1.00 89.69 98 ASP A C 1
ATOM 797 O O . ASP A 1 98 ? -7.500 15.119 -18.173 1.00 89.69 98 ASP A O 1
ATOM 801 N N . GLN A 1 99 ? -5.789 16.529 -17.835 1.00 90.81 99 GLN A N 1
ATOM 802 C CA . GLN A 1 99 ? -4.730 15.592 -18.216 1.00 90.81 99 GLN A CA 1
ATOM 803 C C . GLN A 1 99 ? -4.119 14.851 -17.018 1.00 90.81 99 GLN A C 1
ATOM 805 O O . GLN A 1 99 ? -3.245 13.999 -17.196 1.00 90.81 99 GLN A O 1
ATOM 810 N N . GLN A 1 100 ? -4.560 15.136 -15.789 1.00 90.56 100 GLN A N 1
ATOM 811 C CA . GLN A 1 100 ? -4.066 14.441 -14.608 1.00 90.56 100 GLN A CA 1
ATOM 812 C C . GLN A 1 100 ? -4.724 13.060 -14.468 1.00 90.56 100 GLN A C 1
ATOM 814 O O . GLN A 1 100 ? -5.925 12.938 -14.242 1.00 90.56 100 GLN A O 1
ATOM 819 N N . LEU A 1 101 ? -3.919 11.995 -14.522 1.00 88.38 101 LEU A N 1
ATOM 820 C CA . LEU A 1 101 ? -4.399 10.626 -14.332 1.00 88.38 101 LEU A CA 1
ATOM 821 C C . LEU A 1 101 ? -4.281 10.194 -12.862 1.00 88.38 101 LEU A C 1
ATOM 823 O O . LEU A 1 101 ? -3.180 10.065 -12.325 1.00 88.38 101 LEU A O 1
ATOM 827 N N . ARG A 1 102 ? -5.418 9.908 -12.219 1.00 90.69 102 ARG A N 1
ATOM 828 C CA . ARG A 1 102 ? -5.486 9.241 -10.911 1.00 90.69 102 ARG A CA 1
ATOM 829 C C . ARG A 1 102 ? -6.439 8.053 -11.009 1.00 90.69 102 ARG A C 1
ATOM 831 O O . ARG A 1 102 ? -7.646 8.238 -11.094 1.00 90.69 102 ARG A O 1
ATOM 838 N N . ALA A 1 103 ? -5.888 6.843 -10.987 1.00 89.38 103 ALA A N 1
ATOM 839 C CA . ALA A 1 103 ? -6.651 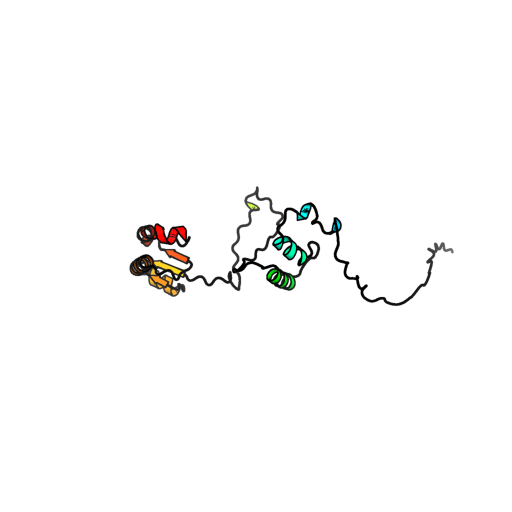5.603 -11.085 1.00 89.38 103 ALA A CA 1
ATOM 840 C C . ALA A 1 103 ? -6.194 4.592 -10.029 1.00 89.38 103 ALA A C 1
ATOM 842 O O . ALA A 1 103 ? -5.035 4.590 -9.610 1.00 89.38 103 ALA A O 1
ATOM 843 N N . THR A 1 104 ? -7.112 3.723 -9.620 1.00 90.88 104 THR A N 1
ATOM 844 C CA . THR A 1 104 ? -6.830 2.541 -8.805 1.00 90.88 104 THR A CA 1
ATOM 845 C C . THR A 1 104 ? -6.871 1.306 -9.697 1.00 90.88 104 THR A C 1
ATOM 847 O O . THR A 1 104 ? -7.714 1.192 -10.584 1.00 90.88 104 THR A O 1
ATOM 850 N N . VAL A 1 105 ? -5.938 0.378 -9.488 1.00 90.19 105 VAL A N 1
ATOM 851 C CA . VAL A 1 105 ? -5.874 -0.879 -10.242 1.00 90.19 105 VAL A CA 1
ATOM 852 C C . VAL A 1 105 ? -5.846 -2.031 -9.254 1.00 90.19 105 VAL A C 1
ATOM 854 O O . VAL A 1 105 ? -4.984 -2.087 -8.377 1.00 90.19 105 VAL A O 1
ATOM 857 N N . ASN A 1 106 ? -6.774 -2.970 -9.421 1.00 88.25 106 ASN A N 1
ATOM 858 C CA . ASN A 1 106 ? -6.795 -4.200 -8.642 1.00 88.25 106 ASN A CA 1
ATOM 859 C C . ASN A 1 106 ? -5.852 -5.217 -9.286 1.00 88.25 106 ASN A C 1
ATOM 861 O O . ASN A 1 106 ? -6.096 -5.698 -10.392 1.00 88.25 106 ASN A O 1
ATOM 865 N N . LEU A 1 107 ? -4.763 -5.545 -8.592 1.00 87.38 107 LEU A N 1
ATOM 866 C CA . LEU A 1 107 ? -3.820 -6.560 -9.052 1.00 87.38 107 LEU A CA 1
ATOM 867 C C . LEU A 1 107 ? -4.398 -7.966 -8.800 1.00 87.38 107 LEU A C 1
ATOM 869 O O . LEU A 1 107 ? -4.719 -8.271 -7.651 1.00 87.38 107 LEU A O 1
ATOM 873 N N . PRO A 1 108 ? -4.458 -8.866 -9.804 1.00 86.81 108 PRO A N 1
ATOM 874 C CA . PRO A 1 108 ? -5.036 -10.209 -9.644 1.00 86.81 108 PRO A CA 1
ATOM 875 C C . PRO A 1 108 ? -4.361 -11.084 -8.581 1.00 86.81 108 PRO A C 1
ATOM 877 O O . PRO A 1 108 ? -4.958 -12.028 -8.072 1.00 86.81 108 PRO A O 1
ATOM 880 N N . LYS A 1 109 ? -3.092 -10.804 -8.270 1.00 83.50 109 LYS A N 1
ATOM 881 C CA . LYS A 1 109 ? -2.309 -11.492 -7.231 1.00 83.50 109 LYS A CA 1
ATOM 882 C C . LYS A 1 109 ? -2.031 -10.602 -6.013 1.00 83.50 109 LYS A C 1
ATOM 884 O O . LYS A 1 109 ? -1.256 -10.985 -5.142 1.00 83.50 109 LYS A O 1
ATOM 889 N N . GLY A 1 110 ? -2.656 -9.425 -5.952 1.00 81.88 110 GLY A N 1
ATOM 890 C CA . GLY A 1 110 ? -2.384 -8.412 -4.940 1.00 81.88 110 GLY A CA 1
ATOM 891 C C . GLY A 1 110 ? -0.944 -7.895 -4.988 1.00 81.88 110 GLY A C 1
ATOM 892 O O . GLY A 1 110 ? -0.224 -8.067 -5.970 1.00 81.88 110 GLY A O 1
ATOM 893 N N . THR A 1 111 ? -0.520 -7.262 -3.899 1.00 76.25 111 THR A N 1
ATOM 894 C CA . THR A 1 111 ? 0.854 -6.772 -3.692 1.00 76.25 111 THR A CA 1
ATOM 895 C C . THR A 1 111 ? 1.799 -7.855 -3.157 1.00 76.25 111 THR A C 1
ATOM 897 O O . THR A 1 111 ? 2.953 -7.567 -2.855 1.00 76.25 111 THR A O 1
ATOM 900 N N . GLY A 1 112 ? 1.319 -9.094 -2.991 1.00 72.69 112 GLY A N 1
ATOM 901 C CA . GLY A 1 112 ? 2.071 -10.189 -2.368 1.00 72.69 112 GLY A CA 1
ATOM 902 C C . GLY A 1 112 ? 2.253 -10.056 -0.850 1.00 72.69 112 GLY A C 1
ATOM 903 O O . GLY A 1 112 ? 2.796 -10.964 -0.228 1.00 72.69 112 GLY A O 1
ATOM 904 N N . GLN A 1 113 ? 1.788 -8.961 -0.239 1.00 74.56 113 GLN A N 1
ATOM 905 C CA . GLN A 1 113 ? 1.739 -8.812 1.213 1.00 74.56 113 GLN A CA 1
ATOM 906 C C . GLN A 1 113 ? 0.399 -9.330 1.733 1.00 74.56 113 GLN A C 1
ATOM 908 O O . GLN A 1 113 ? -0.655 -8.804 1.374 1.00 74.56 113 GLN A O 1
ATOM 913 N N . THR A 1 114 ? 0.438 -10.343 2.597 1.00 77.25 114 THR A N 1
ATOM 914 C CA . THR A 1 114 ? -0.744 -10.798 3.334 1.00 77.25 114 THR A CA 1
ATOM 915 C C . THR A 1 114 ? -1.080 -9.753 4.391 1.00 77.25 114 THR A C 1
ATOM 917 O O . THR A 1 114 ? -0.462 -9.702 5.455 1.00 77.25 114 THR A O 1
ATOM 920 N N . VAL A 1 115 ? -2.021 -8.867 4.076 1.00 83.44 115 VAL A N 1
ATOM 921 C CA . VAL A 1 115 ? -2.466 -7.827 5.002 1.00 83.44 115 VAL A CA 1
ATOM 922 C C . VAL A 1 115 ? -3.545 -8.412 5.900 1.00 83.44 115 VAL A C 1
ATOM 924 O O . VAL A 1 115 ? -4.652 -8.656 5.437 1.00 83.44 115 VAL A O 1
ATOM 927 N N . LYS A 1 116 ? -3.220 -8.600 7.180 1.00 88.44 116 LYS A N 1
ATOM 928 C CA . LYS A 1 116 ? -4.219 -8.878 8.217 1.00 88.44 116 LYS A CA 1
ATOM 929 C C . LYS A 1 116 ? -4.919 -7.580 8.614 1.00 88.44 116 LYS A C 1
ATOM 931 O O . LYS A 1 116 ? -4.233 -6.606 8.949 1.00 88.44 116 LYS A O 1
ATOM 936 N N . ILE A 1 117 ? -6.246 -7.559 8.573 1.00 90.38 117 ILE A N 1
ATOM 937 C CA . ILE A 1 117 ? -7.061 -6.373 8.854 1.00 90.38 117 ILE A CA 1
ATOM 938 C C . ILE A 1 117 ? -7.736 -6.529 10.217 1.00 90.38 117 ILE A C 1
ATOM 940 O O . ILE A 1 117 ? -8.515 -7.455 10.439 1.00 90.38 117 ILE A O 1
ATOM 944 N N . ALA A 1 118 ? -7.455 -5.586 11.116 1.00 90.50 118 ALA A N 1
ATOM 945 C CA . ALA A 1 118 ? -8.163 -5.437 12.379 1.00 90.50 118 ALA A CA 1
ATOM 946 C C . ALA A 1 118 ? -9.169 -4.284 12.283 1.00 90.50 118 ALA A C 1
ATOM 948 O O . ALA A 1 118 ? -8.836 -3.194 11.814 1.00 90.50 118 ALA A O 1
ATOM 949 N N . VAL A 1 119 ? -10.397 -4.515 12.739 1.00 91.44 119 VAL A N 1
ATOM 950 C CA . VAL A 1 119 ? -11.487 -3.539 12.710 1.00 91.44 119 VAL A CA 1
ATOM 951 C C . VAL A 1 119 ? -11.952 -3.238 14.135 1.00 91.44 119 VAL A C 1
ATOM 953 O O . VAL A 1 119 ? 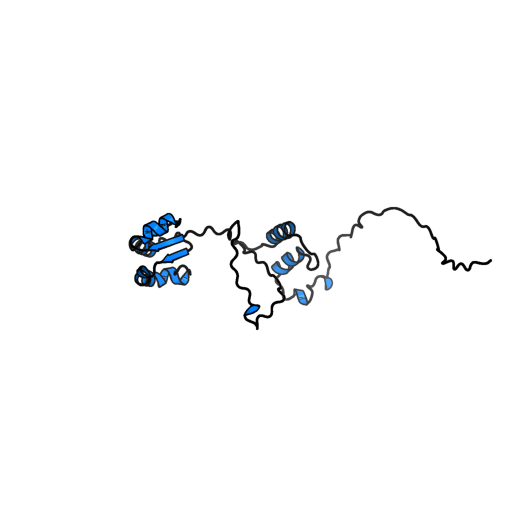-12.389 -4.129 14.863 1.00 91.44 119 VAL A O 1
ATOM 956 N N . LEU A 1 120 ? -11.863 -1.967 14.526 1.00 89.81 120 LEU A N 1
ATOM 957 C CA . LEU A 1 120 ? -12.323 -1.442 15.808 1.00 89.81 120 LEU A CA 1
ATOM 958 C C . LEU A 1 120 ? -13.689 -0.782 15.652 1.00 89.81 120 LEU A C 1
ATOM 960 O O . LEU A 1 120 ? -13.804 0.327 15.128 1.00 89.81 120 LEU A O 1
ATOM 964 N N . THR A 1 121 ? -14.731 -1.467 16.108 1.00 89.62 121 THR A N 1
ATOM 965 C CA . THR A 1 121 ? -16.118 -0.992 16.019 1.00 89.62 121 THR A CA 1
ATOM 966 C C . THR A 1 121 ? -16.906 -1.388 17.265 1.00 89.62 121 THR A C 1
ATOM 968 O O . THR A 1 121 ? -16.468 -2.223 18.055 1.00 89.62 121 THR A O 1
ATOM 971 N N . GLN A 1 122 ? -18.056 -0.750 17.476 1.00 87.25 122 GLN A N 1
ATOM 972 C CA . GLN A 1 122 ? -18.993 -1.076 18.551 1.00 87.25 122 GLN A CA 1
ATOM 973 C C . GLN A 1 122 ? -20.393 -1.320 17.976 1.00 87.25 122 GLN A C 1
ATOM 975 O O . GLN A 1 122 ? -20.740 -0.773 16.926 1.00 87.25 122 GLN A O 1
ATOM 980 N N . GLY A 1 123 ? -21.196 -2.118 18.684 1.00 85.56 123 GLY A N 1
ATOM 981 C CA . GLY A 1 123 ? -22.590 -2.395 18.329 1.00 85.56 123 GLY A CA 1
ATOM 982 C C . GLY A 1 123 ? -22.741 -3.240 17.061 1.00 85.56 123 GLY A C 1
ATOM 983 O O . GLY A 1 123 ? -21.927 -4.119 16.793 1.00 85.56 123 GLY A O 1
ATOM 984 N N . GLU A 1 124 ? -23.776 -2.946 16.274 1.00 82.06 124 GLU A N 1
ATOM 985 C CA . GLU A 1 124 ? -24.183 -3.709 15.077 1.00 82.06 124 GLU A CA 1
ATOM 986 C C . GLU A 1 124 ? -23.102 -3.754 13.979 1.00 82.06 124 GLU A C 1
ATOM 988 O O . GLU A 1 124 ? -23.016 -4.712 13.212 1.00 82.06 124 GLU A O 1
ATOM 993 N N . ARG A 1 125 ? -22.191 -2.772 13.956 1.00 85.44 125 ARG A N 1
ATOM 994 C CA . ARG A 1 125 ? -21.075 -2.722 12.994 1.00 85.44 125 ARG A CA 1
ATOM 995 C C . ARG A 1 125 ? -20.027 -3.818 13.207 1.00 85.44 125 ARG A C 1
ATOM 997 O O . ARG A 1 125 ? -19.227 -4.069 12.307 1.00 85.44 125 ARG A O 1
ATOM 1004 N N . ILE A 1 126 ? -20.019 -4.475 14.370 1.00 86.19 126 ILE A N 1
ATOM 1005 C CA . ILE A 1 126 ? -19.135 -5.620 14.637 1.00 86.19 126 ILE A CA 1
ATOM 1006 C C . ILE A 1 126 ? -19.514 -6.796 13.732 1.00 86.19 126 ILE A C 1
ATOM 1008 O O . ILE A 1 126 ? -18.641 -7.427 13.130 1.00 86.19 126 ILE A O 1
ATOM 1012 N N . ASP A 1 127 ? -20.812 -7.072 13.614 1.00 86.12 127 ASP A N 1
ATOM 1013 C CA . ASP A 1 127 ? -21.312 -8.188 12.815 1.00 86.12 127 ASP A CA 1
ATOM 1014 C C . ASP A 1 127 ? -21.154 -7.904 11.318 1.00 86.12 127 ASP A C 1
ATOM 1016 O O . ASP A 1 127 ? -20.732 -8.786 10.569 1.00 86.12 127 ASP A O 1
ATOM 1020 N N . GLU A 1 128 ? -21.366 -6.654 10.894 1.00 87.94 128 GLU A N 1
ATOM 1021 C CA . GLU A 1 128 ? -21.084 -6.206 9.524 1.00 87.94 128 GLU A CA 1
ATOM 1022 C C . GLU A 1 128 ? -19.602 -6.368 9.158 1.00 87.94 128 GLU A C 1
ATOM 1024 O O . GLU A 1 128 ? -19.275 -6.896 8.095 1.00 87.94 128 GLU A O 1
ATOM 1029 N N . ALA A 1 129 ? -18.689 -5.967 10.048 1.00 87.06 129 ALA A N 1
ATOM 1030 C CA . ALA A 1 129 ? -17.251 -6.094 9.820 1.00 87.06 129 ALA A CA 1
ATOM 1031 C C . ALA A 1 129 ? -16.805 -7.562 9.741 1.00 87.06 129 ALA A C 1
ATOM 1033 O O . ALA A 1 129 ? -15.956 -7.914 8.918 1.00 87.06 129 ALA A O 1
ATOM 1034 N N . ARG A 1 130 ? -17.400 -8.435 10.562 1.00 86.81 130 ARG A N 1
ATOM 1035 C CA . ARG A 1 130 ? -17.144 -9.878 10.508 1.00 86.81 130 ARG A CA 1
ATOM 1036 C C . ARG A 1 130 ? -17.686 -10.487 9.214 1.00 86.81 130 ARG A C 1
ATOM 1038 O O . ARG A 1 130 ? -16.989 -11.278 8.584 1.00 86.81 130 ARG A O 1
ATOM 1045 N N . ALA A 1 131 ? -18.885 -10.091 8.788 1.00 87.88 131 ALA A N 1
ATOM 1046 C CA . ALA A 1 131 ? -19.485 -10.537 7.531 1.00 87.88 131 ALA A CA 1
ATOM 1047 C C . ALA A 1 131 ? -18.701 -10.052 6.297 1.00 87.88 131 ALA A C 1
ATOM 1049 O O . ALA A 1 13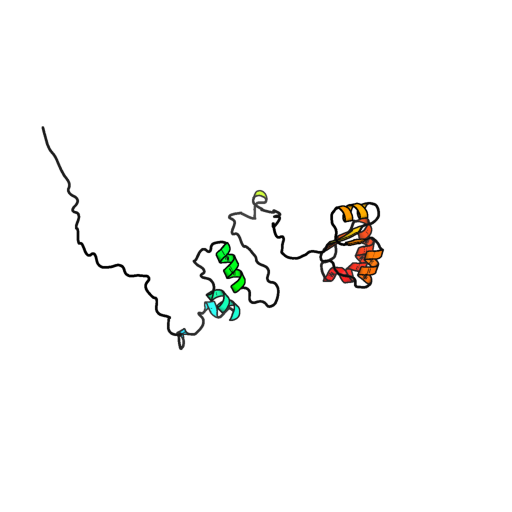1 ? -18.608 -10.773 5.306 1.00 87.88 131 ALA A O 1
ATOM 1050 N N . ALA A 1 132 ? -18.085 -8.869 6.372 1.00 86.81 132 ALA A N 1
ATOM 1051 C CA . ALA A 1 132 ? -17.225 -8.318 5.324 1.00 86.81 132 ALA A CA 1
ATOM 1052 C C . ALA A 1 132 ? -15.857 -9.023 5.198 1.00 86.81 132 ALA A C 1
ATOM 1054 O O . ALA A 1 132 ? -15.110 -8.733 4.263 1.00 86.81 132 ALA A O 1
ATOM 1055 N N . GLY A 1 133 ? -15.525 -9.948 6.107 1.00 84.62 133 GLY A N 1
ATOM 1056 C CA . GLY A 1 133 ? -14.296 -10.743 6.049 1.00 84.62 133 GLY A CA 1
ATOM 1057 C C . GLY A 1 133 ? -13.085 -10.100 6.728 1.00 84.62 133 GLY A C 1
ATOM 1058 O O . GLY A 1 133 ? -11.956 -10.356 6.316 1.00 84.62 133 GLY A O 1
ATOM 1059 N N . ALA A 1 134 ? -13.291 -9.262 7.748 1.00 87.12 134 ALA A N 1
ATOM 1060 C CA . ALA A 1 134 ? -12.193 -8.798 8.594 1.00 87.12 134 ALA A CA 1
ATOM 1061 C C . ALA A 1 134 ? -11.612 -9.948 9.439 1.00 87.12 134 ALA A C 1
ATOM 1063 O O . ALA A 1 134 ? -12.363 -10.736 10.016 1.00 87.12 134 ALA A O 1
ATOM 1064 N N . ASP A 1 135 ? -10.281 -10.016 9.556 1.00 87.88 135 ASP A N 1
ATOM 1065 C CA . ASP A 1 135 ? -9.600 -11.077 10.313 1.00 87.88 135 ASP A CA 1
ATOM 1066 C C . ASP A 1 135 ? -9.857 -10.965 11.820 1.00 87.88 135 ASP A C 1
ATOM 1068 O O . ASP A 1 135 ? -10.031 -11.967 12.514 1.00 87.88 135 ASP A O 1
ATOM 1072 N N . ILE A 1 136 ? -9.850 -9.735 12.341 1.00 88.50 136 ILE A N 1
ATOM 1073 C CA . ILE A 1 136 ? -10.024 -9.447 13.764 1.00 88.50 136 ILE A CA 1
ATOM 1074 C C . ILE A 1 136 ? -11.011 -8.294 13.896 1.00 88.50 136 ILE A C 1
ATOM 1076 O O . ILE A 1 136 ? -10.796 -7.221 13.339 1.00 88.50 136 ILE A O 1
ATOM 1080 N N . VAL A 1 137 ? -12.078 -8.493 14.663 1.00 90.00 137 VAL A N 1
ATOM 1081 C CA . VAL A 1 137 ? -13.061 -7.447 14.965 1.00 90.00 137 VAL A CA 1
ATOM 1082 C C . VAL A 1 137 ? -13.217 -7.350 16.472 1.00 90.00 137 VAL A C 1
ATOM 1084 O O . VAL A 1 137 ? -13.396 -8.371 17.136 1.00 90.00 137 VAL A O 1
ATOM 1087 N N . GLY A 1 138 ? -13.158 -6.138 17.018 1.00 87.75 138 GLY A N 1
ATOM 1088 C CA . GLY A 1 138 ? -13.345 -5.926 18.449 1.00 87.75 138 GLY A CA 1
ATOM 1089 C C . GLY A 1 138 ? -13.670 -4.484 18.813 1.00 87.75 138 GLY A C 1
ATOM 1090 O O . GLY A 1 138 ? -13.550 -3.577 17.994 1.00 87.75 138 GLY A O 1
ATOM 1091 N N . GLY A 1 139 ? -14.096 -4.293 20.059 1.00 87.31 139 GLY A N 1
ATOM 1092 C CA . GLY A 1 139 ? -14.383 -2.986 20.638 1.00 87.31 139 GLY A CA 1
ATOM 1093 C C . GLY A 1 139 ? -13.299 -2.562 21.627 1.00 87.31 139 GLY A C 1
ATOM 1094 O O . GLY A 1 139 ? -12.124 -2.449 21.278 1.00 87.31 139 GLY A O 1
ATOM 1095 N N . ASP A 1 140 ? -13.699 -2.344 22.878 1.00 86.44 140 ASP A N 1
ATOM 1096 C CA . ASP A 1 140 ? -12.794 -1.930 23.957 1.00 86.44 140 ASP A CA 1
ATOM 1097 C C . ASP A 1 140 ? -11.796 -3.029 24.352 1.00 86.44 140 ASP A C 1
ATOM 1099 O O . ASP A 1 140 ? -10.625 -2.739 24.597 1.00 86.44 140 ASP A O 1
ATOM 1103 N N . ASP A 1 141 ? -12.207 -4.296 24.288 1.00 87.19 141 ASP A N 1
ATOM 1104 C CA . ASP A 1 141 ? -11.351 -5.439 24.629 1.00 87.19 141 ASP A CA 1
ATOM 1105 C C . ASP A 1 141 ? -10.119 -5.532 23.716 1.00 87.19 141 ASP A C 1
ATOM 1107 O O . ASP A 1 141 ? -9.009 -5.834 24.161 1.00 87.19 141 ASP A O 1
ATOM 1111 N N . LEU A 1 142 ? -10.287 -5.224 22.423 1.00 86.62 142 LEU A N 1
ATOM 1112 C CA . LEU A 1 142 ? -9.179 -5.235 21.467 1.00 86.62 142 LEU A CA 1
ATOM 1113 C C . LEU A 1 142 ? -8.225 -4.056 21.713 1.00 86.62 142 LEU A C 1
ATOM 1115 O O . LEU A 1 142 ? -7.018 -4.198 21.535 1.00 86.62 142 LEU A O 1
ATOM 1119 N N . ILE A 1 143 ? -8.732 -2.914 22.190 1.00 86.69 143 ILE A N 1
ATOM 1120 C CA . ILE A 1 143 ? -7.901 -1.769 22.592 1.00 86.69 143 ILE A CA 1
ATOM 1121 C C . ILE A 1 143 ? -7.005 -2.151 23.771 1.00 86.69 143 ILE A C 1
ATOM 1123 O O . ILE A 1 143 ? -5.820 -1.815 23.767 1.00 86.69 143 ILE A O 1
ATOM 1127 N N . GLU A 1 144 ? -7.535 -2.861 24.766 1.00 88.19 144 GLU A N 1
ATOM 1128 C CA . GLU A 1 144 ? -6.742 -3.337 25.903 1.00 88.19 144 GLU A CA 1
ATOM 1129 C C . GLU A 1 144 ? -5.692 -4.368 25.485 1.00 88.19 144 GLU A C 1
ATOM 1131 O O . GLU A 1 144 ? -4.535 -4.259 25.895 1.00 88.19 144 GLU A O 1
ATOM 1136 N N . GLN A 1 145 ? -6.035 -5.298 24.591 1.00 86.69 145 GLN A N 1
ATOM 1137 C CA . GLN A 1 145 ? -5.066 -6.248 24.038 1.00 86.69 145 GLN A CA 1
ATOM 1138 C C . GLN A 1 145 ? -3.937 -5.544 23.272 1.00 86.69 145 GLN A C 1
ATOM 1140 O O . GLN A 1 145 ? -2.766 -5.897 23.437 1.00 86.69 145 GLN A O 1
ATOM 1145 N N . ILE A 1 146 ? -4.251 -4.501 22.495 1.00 87.50 146 ILE A N 1
ATOM 1146 C CA . ILE A 1 146 ? -3.239 -3.697 21.792 1.00 87.50 146 ILE A CA 1
ATOM 1147 C C . ILE A 1 146 ? -2.342 -2.951 22.792 1.00 87.50 146 ILE A C 1
ATOM 1149 O O . ILE A 1 146 ? -1.126 -2.899 22.598 1.00 87.50 146 ILE A O 1
ATOM 1153 N N . LYS A 1 147 ? -2.900 -2.429 23.897 1.00 85.00 147 LYS A N 1
ATOM 1154 C CA . LYS A 1 147 ? -2.096 -1.861 25.002 1.00 85.00 147 LYS A CA 1
ATOM 1155 C C . LYS A 1 147 ? -1.185 -2.911 25.637 1.00 85.00 147 LYS A C 1
ATOM 1157 O O . LYS A 1 147 ? -0.054 -2.586 25.988 1.00 85.00 147 LYS A O 1
ATOM 1162 N N . GLY A 1 148 ? -1.663 -4.150 25.748 1.00 84.12 148 GLY A N 1
ATOM 1163 C CA . GLY A 1 148 ? -0.915 -5.308 26.241 1.00 84.12 148 GLY A CA 1
ATOM 1164 C C . GLY A 1 148 ? 0.166 -5.830 25.287 1.00 84.12 148 GLY A C 1
ATOM 1165 O O . GLY A 1 148 ? 0.931 -6.710 25.671 1.00 84.12 148 GLY A O 1
ATOM 1166 N N . GLY A 1 149 ? 0.269 -5.285 24.070 1.00 83.69 149 GLY A N 1
ATOM 1167 C CA . GLY A 1 149 ? 1.302 -5.639 23.093 1.00 83.69 149 GLY A CA 1
ATOM 1168 C C . GLY A 1 149 ? 0.843 -6.576 21.975 1.00 83.69 149 GLY A C 1
ATOM 1169 O O . GLY A 1 149 ? 1.669 -6.986 21.159 1.00 83.69 149 GLY A O 1
ATOM 1170 N N . PHE A 1 150 ? -0.451 -6.891 21.887 1.00 82.94 150 PHE A N 1
ATOM 1171 C CA . PHE A 1 150 ? -0.997 -7.671 20.779 1.00 82.94 150 PHE A CA 1
ATOM 1172 C C . PHE A 1 150 ? -1.006 -6.842 19.485 1.00 82.94 150 PHE A C 1
ATOM 1174 O O . PHE A 1 150 ? -1.729 -5.852 19.375 1.00 82.94 150 PHE A O 1
ATOM 1181 N N . MET A 1 151 ? -0.187 -7.226 18.500 1.00 80.62 151 MET A N 1
ATOM 1182 C CA . MET A 1 151 ? -0.019 -6.482 17.241 1.00 80.62 151 MET A CA 1
ATOM 1183 C C . MET A 1 151 ? 0.150 -7.394 16.020 1.00 80.62 151 MET A C 1
ATOM 1185 O O . MET A 1 151 ? 1.044 -7.206 15.197 1.00 80.62 151 MET A O 1
ATOM 1189 N N . GLU A 1 152 ? -0.728 -8.382 15.877 1.00 84.12 152 GLU A N 1
ATOM 1190 C CA . GLU A 1 152 ? -0.734 -9.283 14.718 1.00 84.12 152 GLU A CA 1
ATOM 1191 C C . GLU A 1 152 ? -1.622 -8.793 13.559 1.00 84.12 152 GLU A C 1
ATOM 1193 O O . GLU A 1 152 ? -2.289 -9.588 12.899 1.00 84.12 152 GLU A O 1
ATOM 1198 N N . PHE A 1 153 ? -1.640 -7.488 13.283 1.00 87.81 153 PHE A N 1
ATOM 1199 C CA . PHE A 1 153 ? -2.377 -6.911 12.154 1.00 87.81 153 PHE A CA 1
ATOM 1200 C C . PHE A 1 153 ? -1.529 -5.891 11.388 1.00 87.81 153 PHE A C 1
ATOM 1202 O O . PHE A 1 153 ? -0.672 -5.216 11.954 1.00 87.81 153 PHE A O 1
ATOM 1209 N N . GLY A 1 154 ? -1.759 -5.802 10.077 1.00 84.56 154 GLY A N 1
ATOM 1210 C CA . GLY A 1 154 ? -1.046 -4.896 9.172 1.00 84.56 154 GLY A CA 1
ATOM 1211 C C . GLY A 1 154 ? -1.828 -3.629 8.826 1.00 84.56 154 GLY A C 1
ATOM 1212 O O . GLY A 1 154 ? -1.232 -2.637 8.414 1.00 84.56 154 GLY A O 1
ATOM 1213 N N . LYS A 1 155 ? -3.156 -3.644 8.983 1.00 87.94 155 LYS A N 1
ATOM 1214 C CA . LYS A 1 155 ? -4.012 -2.459 8.855 1.00 87.94 155 LYS A CA 1
ATOM 1215 C C . LYS A 1 155 ? -5.045 -2.448 9.971 1.00 87.94 155 LYS A C 1
ATOM 1217 O O . LYS A 1 155 ? -5.641 -3.482 10.261 1.00 87.94 155 LYS A O 1
ATOM 1222 N N . LEU A 1 156 ? -5.243 -1.276 10.563 1.00 89.62 156 LEU A N 1
ATOM 1223 C CA . LEU A 1 156 ? -6.293 -1.017 11.538 1.00 89.62 156 LEU A CA 1
ATOM 1224 C C . LEU A 1 156 ? -7.317 -0.086 10.896 1.00 89.62 156 LEU A C 1
ATOM 1226 O O . LEU A 1 156 ? -6.942 0.909 10.281 1.00 89.62 156 LEU A O 1
ATOM 1230 N N . ILE A 1 157 ? -8.593 -0.416 11.030 1.00 90.50 157 ILE A N 1
ATOM 1231 C CA . ILE A 1 157 ? -9.710 0.422 10.596 1.00 90.50 157 ILE A CA 1
ATOM 1232 C C . ILE A 1 157 ? -10.573 0.662 11.827 1.00 90.50 157 ILE A C 1
ATOM 1234 O O . ILE A 1 157 ? -10.841 -0.278 12.569 1.00 90.50 157 ILE A O 1
ATOM 1238 N N . ALA A 1 158 ? -11.004 1.896 12.067 1.00 91.06 158 ALA A N 1
ATOM 1239 C CA . ALA A 1 158 ? -11.857 2.218 13.205 1.00 91.06 158 ALA A CA 1
ATOM 1240 C C . ALA A 1 158 ? -13.111 2.972 12.761 1.00 91.06 158 ALA A C 1
ATOM 1242 O O . ALA A 1 158 ? -13.059 3.805 11.856 1.00 91.06 158 ALA A O 1
ATOM 1243 N N . SER A 1 159 ? -14.238 2.710 13.423 1.00 90.25 159 SER A N 1
ATOM 1244 C CA . SER A 1 159 ? -15.404 3.590 13.315 1.00 90.25 159 SER A CA 1
ATOM 1245 C C . SER A 1 159 ? -15.142 4.926 14.022 1.00 90.25 159 SER A C 1
ATOM 1247 O O . SER A 1 159 ? -14.469 4.925 15.059 1.00 90.25 159 SER A O 1
ATOM 1249 N N . PRO A 1 160 ? -15.743 6.041 13.556 1.00 87.88 160 PRO A N 1
ATOM 1250 C CA . PRO A 1 160 ? -15.590 7.361 14.177 1.00 87.88 160 PRO A CA 1
ATOM 1251 C C . PRO A 1 160 ? -15.844 7.369 15.691 1.00 87.88 160 PRO A C 1
ATOM 1253 O O . PRO A 1 160 ? -15.115 8.016 16.438 1.00 87.88 160 PRO A O 1
ATOM 1256 N N . ASP A 1 161 ? -16.808 6.570 16.150 1.00 87.88 161 ASP A N 1
ATOM 1257 C CA . ASP A 1 161 ? -17.221 6.472 17.556 1.00 87.88 161 ASP A CA 1
ATOM 1258 C C . ASP A 1 161 ? -16.097 5.966 18.484 1.00 87.88 161 ASP A C 1
ATOM 1260 O O . ASP A 1 161 ? -16.047 6.302 19.666 1.00 87.88 161 ASP A O 1
ATOM 1264 N N . MET A 1 162 ? -15.145 5.197 17.940 1.00 86.06 162 MET A N 1
ATOM 1265 C CA . MET A 1 162 ? -14.027 4.607 18.685 1.00 86.06 162 MET A CA 1
ATOM 1266 C C . MET A 1 162 ? -12.740 5.435 18.619 1.00 86.06 162 MET A C 1
ATOM 1268 O O . MET A 1 162 ? -11.805 5.186 19.386 1.00 86.06 162 MET A O 1
ATOM 1272 N N . MET A 1 163 ? -12.687 6.466 17.772 1.00 88.19 163 MET A N 1
ATOM 1273 C CA . MET A 1 163 ? -11.498 7.306 17.590 1.00 88.19 163 MET A CA 1
ATOM 1274 C C . MET A 1 163 ? -10.984 7.978 18.877 1.00 88.19 163 MET A C 1
ATOM 1276 O O . MET A 1 163 ? -9.765 7.985 19.070 1.00 88.19 163 MET A O 1
ATOM 1280 N N . PRO A 1 164 ? -11.830 8.473 19.810 1.00 88.25 164 PRO A N 1
ATOM 1281 C CA . PRO A 1 164 ? -11.345 9.049 21.069 1.00 88.25 164 PRO A CA 1
ATOM 1282 C C . PRO A 1 164 ? -10.542 8.052 21.913 1.00 88.25 164 PRO A C 1
ATOM 1284 O O . PRO A 1 164 ? -9.556 8.413 22.555 1.00 88.25 164 PRO A O 1
ATOM 1287 N N . LYS A 1 165 ? -10.931 6.773 21.881 1.00 85.19 165 LYS A N 1
ATOM 1288 C CA . LYS A 1 165 ? -10.239 5.703 22.605 1.00 85.19 165 LYS A CA 1
ATOM 1289 C C . LYS A 1 165 ? -8.979 5.256 21.863 1.00 85.19 165 LYS A C 1
ATOM 1291 O O . LYS A 1 165 ? -7.944 5.045 22.498 1.00 85.19 165 LYS A O 1
ATOM 1296 N N . VAL A 1 166 ? -9.023 5.202 20.530 1.00 86.50 166 VAL A N 1
ATOM 1297 C CA . VAL A 1 166 ? -7.861 4.903 19.670 1.00 86.50 166 VAL A CA 1
ATOM 1298 C C . VAL A 1 166 ? -6.779 5.981 19.778 1.00 86.50 166 VAL A C 1
ATOM 1300 O O . VAL A 1 166 ? -5.596 5.652 19.751 1.00 86.50 166 VAL A O 1
ATOM 1303 N N . ALA A 1 167 ? -7.140 7.247 20.009 1.00 86.12 167 ALA A N 1
ATOM 1304 C CA . ALA A 1 167 ? -6.173 8.327 20.220 1.00 86.12 167 ALA A CA 1
ATOM 1305 C C . ALA A 1 167 ? -5.198 8.029 21.377 1.00 86.12 167 ALA A C 1
ATOM 1307 O O . ALA A 1 167 ? -4.016 8.367 21.302 1.00 86.12 167 ALA A O 1
ATOM 1308 N N . SER A 1 168 ? -5.653 7.311 22.413 1.00 84.81 168 SER A N 1
ATOM 1309 C CA . SER A 1 168 ? -4.791 6.876 23.522 1.00 84.81 168 SER A CA 1
ATOM 1310 C C . SER A 1 168 ? -3.693 5.888 23.091 1.00 84.81 168 SER A C 1
ATOM 1312 O O . SER A 1 168 ? -2.613 5.869 23.683 1.00 84.81 168 SER A O 1
ATOM 1314 N N . LEU A 1 169 ? -3.929 5.118 22.022 1.00 84.75 169 LEU A N 1
ATOM 1315 C CA . LEU A 1 169 ? -2.976 4.184 21.415 1.00 84.75 169 LEU A CA 1
ATOM 1316 C C . LEU A 1 169 ? -2.000 4.865 20.446 1.00 84.75 169 LEU A C 1
ATOM 1318 O O . LEU A 1 169 ? -1.086 4.208 19.943 1.00 84.75 169 LEU A O 1
ATOM 1322 N N . GLY A 1 170 ? -2.144 6.170 20.191 1.00 85.19 170 GLY A N 1
ATOM 1323 C CA . GLY A 1 170 ? -1.338 6.904 19.212 1.00 85.19 170 GLY A CA 1
ATOM 1324 C C . GLY A 1 170 ? 0.172 6.817 19.461 1.00 85.19 170 GLY A C 1
ATOM 1325 O O . GLY A 1 170 ? 0.949 6.767 18.511 1.00 85.19 170 GLY A O 1
ATOM 1326 N N . LYS A 1 171 ? 0.604 6.691 20.725 1.00 85.31 171 LYS A N 1
ATOM 1327 C CA . LYS A 1 171 ? 2.024 6.486 21.075 1.00 85.31 171 LYS A CA 1
ATOM 1328 C C . LYS A 1 171 ? 2.595 5.169 20.532 1.00 85.31 171 LYS A C 1
ATOM 1330 O O . LYS A 1 171 ? 3.787 5.097 20.255 1.00 85.31 171 LYS A O 1
ATOM 1335 N N . ILE A 1 172 ? 1.757 4.142 20.399 1.00 87.38 172 ILE A N 1
ATOM 1336 C CA . ILE A 1 172 ? 2.144 2.797 19.958 1.00 87.38 172 ILE A CA 1
ATOM 1337 C C . ILE A 1 172 ? 1.927 2.655 18.446 1.00 87.38 172 ILE A C 1
ATOM 1339 O O . ILE A 1 172 ? 2.825 2.223 17.724 1.00 87.38 172 ILE A O 1
ATOM 1343 N N . LEU A 1 173 ? 0.744 3.042 17.963 1.00 87.12 173 LEU A N 1
ATOM 1344 C CA . LEU A 1 173 ? 0.329 2.848 16.570 1.00 87.12 173 LEU A CA 1
ATOM 1345 C C . LEU A 1 173 ? 0.900 3.906 15.614 1.00 87.12 173 LEU A C 1
ATOM 1347 O O . LEU A 1 173 ? 1.168 3.599 14.453 1.00 87.12 173 LEU A O 1
ATOM 1351 N N . GLY A 1 174 ? 1.139 5.127 16.102 1.00 86.06 174 GLY A N 1
ATOM 1352 C CA . GLY A 1 174 ? 1.671 6.253 15.331 1.00 86.06 174 GLY A CA 1
ATOM 1353 C C . GLY A 1 174 ? 3.030 5.991 14.670 1.00 86.06 174 GLY A C 1
ATOM 1354 O O . GLY A 1 174 ? 3.108 6.057 13.444 1.00 86.06 174 GLY A O 1
ATOM 1355 N N . PRO A 1 175 ? 4.101 5.632 15.411 1.00 87.69 175 PRO A N 1
ATOM 1356 C CA . PRO A 1 175 ? 5.424 5.408 14.813 1.00 87.69 175 PRO A CA 1
ATOM 1357 C C . PRO A 1 175 ? 5.460 4.234 13.824 1.00 87.69 175 PRO A C 1
ATOM 1359 O O . PRO A 1 175 ? 6.395 4.122 13.037 1.00 87.69 175 PRO A O 1
ATOM 1362 N N . ARG A 1 176 ? 4.455 3.352 13.863 1.00 84.31 176 ARG A N 1
ATOM 1363 C CA . ARG A 1 176 ? 4.334 2.191 12.975 1.00 84.31 176 ARG A CA 1
ATOM 1364 C C . ARG A 1 176 ? 3.431 2.437 11.766 1.00 84.31 176 ARG A C 1
ATOM 1366 O O . ARG A 1 176 ? 3.332 1.556 10.921 1.00 84.31 176 ARG A O 1
ATOM 1373 N N . GLY A 1 177 ? 2.772 3.596 11.679 1.00 85.88 177 GLY A N 1
ATOM 1374 C CA . GLY A 1 177 ? 1.840 3.907 10.591 1.00 85.88 177 GLY A CA 1
ATOM 1375 C C . GLY A 1 177 ? 0.585 3.026 10.578 1.00 85.88 177 GLY A C 1
ATOM 1376 O O . GLY A 1 177 ? -0.018 2.847 9.526 1.00 85.88 177 GLY A O 1
ATOM 1377 N N . LEU A 1 178 ? 0.208 2.460 11.732 1.00 86.06 178 LEU A N 1
ATOM 1378 C CA . LEU A 1 178 ? -0.976 1.604 11.902 1.00 86.06 178 LEU A CA 1
ATOM 1379 C C . LEU A 1 178 ? -2.180 2.370 12.467 1.00 86.06 178 LEU A C 1
ATOM 1381 O O . LEU A 1 178 ? -3.162 1.759 12.879 1.00 86.06 178 LEU A O 1
ATOM 1385 N N . MET A 1 179 ? -2.085 3.696 12.558 1.00 87.06 179 MET A N 1
ATOM 1386 C CA . MET A 1 179 ? -3.186 4.535 13.016 1.00 87.06 179 MET A CA 1
ATOM 1387 C C . MET A 1 179 ? -4.245 4.656 11.900 1.00 87.06 179 MET A C 1
ATOM 1389 O O . MET A 1 179 ? -3.849 4.902 10.758 1.00 87.06 179 MET A O 1
ATOM 1393 N N . PRO A 1 180 ? -5.539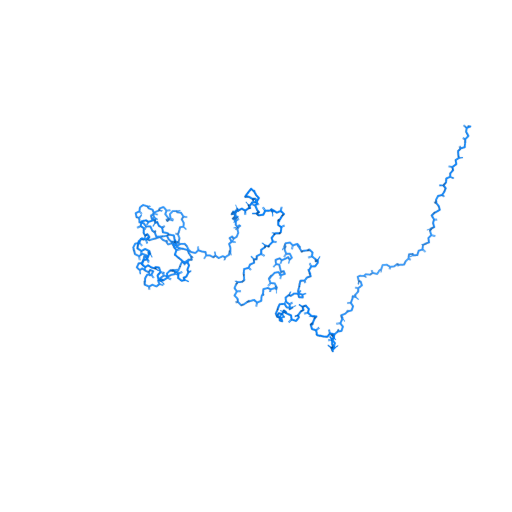 4.447 12.212 1.00 83.00 180 PRO A N 1
ATOM 1394 C CA . PRO A 1 180 ? -6.640 4.586 11.260 1.00 83.00 180 PRO A CA 1
ATOM 1395 C C . PRO A 1 180 ? -6.926 6.047 10.900 1.00 83.00 180 PRO A C 1
ATOM 1397 O O . PRO A 1 180 ? -6.634 6.940 11.734 1.00 83.00 180 PRO A O 1
#

Secondary structure (DSSP, 8-state):
----------------------S--PPPPPPP-GGGGSPPTTTTTS-HHHHHHHHHS-TT----HHHHHHHHHHH---SS-PPP---------TTSGGG--------TTTTS----EEEE--TTHHHHHHHTT-SEEESHHHHHHHHTT----SEEEE-GGGHHHHHTTHHHHTTTT---

Radius of gyration: 32.79 Å; chains: 1; bounding box: 70×42×115 Å

InterPro domains:
  IPR016095 Large ribosomal subunit protein uL1, 3-layer alpha/beta-sandwich domain [G3DSA:3.40.50.790] (120-180)
  IPR023674 Ribosomal protein uL1-like [SSF56808] (49-180)
  IPR028364 Ribosomal protein uL1/ribosomal biogenesis protein [PF00687] (73-180)
  IPR028364 Ribosomal protein uL1/ribosomal biogenesis protein [cd00403] (78-180)

Foldseek 3Di:
DDDDDDDDDDDDDDDDDDDDDPDDPDDPDDQDDDPRNDPDPVCVVDDPLVVVLVVLDDPPDDDDPVRVVVSVVVNDDDPDDDADDDDDDDPFDPVDPVRDDDDDDDDPCHRPDPFQEEEEEDDPVQVVCVVVPHPHYDYVVVLVVVVVVDDPGREYHYDPVRVVVVVVCCVPCVVVVRRD

Sequence (180 aa):
IEEEEEQQVQYDEDDGYEGGRGPAFTPPTRPRTGKAALPLKRDRTKSKRFLEIQKLRESKKEYDVPTSISLMKQMSSARFVESAEAHFRMNLDPKYNDQQLRATVNLPKGTGQTVKIAVLTQGERIDEARAAGADIVGGDDLIEQIKGGFMEFGKLIASPDMMPKVASLGKILGPRGLMP

pLDDT: mean 76.44, std 20.11, range [25.78, 93.12]